Protein AF-A0A955WZG0-F1 (afdb_monomer)

Solvent-accessible surface area (backbone atoms only — not comparab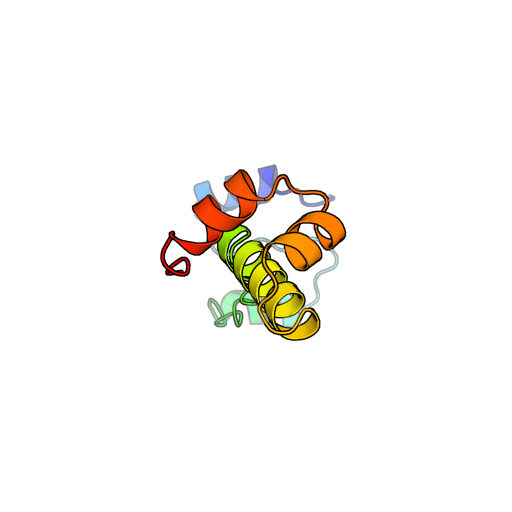le to full-atom values): 5768 Å² total; per-residue (Å²): 123,85,72,49,72,69,60,44,54,52,41,42,76,76,67,43,92,74,82,85,51,78,90,68,55,74,65,60,57,54,51,63,72,71,51,88,70,84,70,78,70,80,80,71,66,53,71,65,42,51,50,51,54,52,52,51,51,43,29,59,78,38,79,67,36,58,67,56,2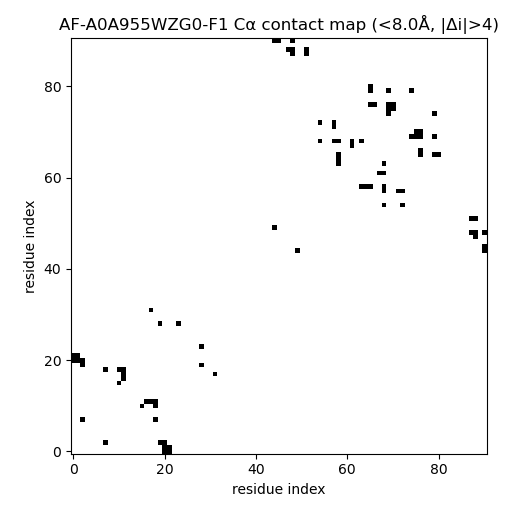8,13,57,78,69,74,43,56,49,71,58,47,52,58,56,68,74,48,77,82,69,81,131

Mean predicted aligned error: 10.37 Å

Sequence (91 aa):
GYGSIATAIEAVRMGAENYLTKPADADEILAAFAGPQPVEAEHTPSLARAEWEHIQRVMADCDGSVSEAARRLGLHRRTLQRKLYKDPPRD

Nearest PDB structures (foldseek):
  1ojl-assembly2_D-3  TM=7.485E-01  e=3.787E-02  Salmonella enterica subsp. enterica serovar Typhimurium
  1etq-assembly1_B  TM=6.588E-01  e=2.828E-01  Escherichia coli
  6m10-assembly1_B  TM=5.370E-01  e=1.173E-01  Pseudomonas aeruginosa PAO1
  6m10-assembly3_D  TM=5.660E-01  e=1.607E-01  Pseudomonas aeruginosa PAO1
  2r0q-assembly1_F  TM=3.816E-01  e=1.278E+00  Staphylococcus aureus

pLDDT: mean 88.34, std 10.57, range [58.44, 97.81]

Structure (mmCIF, N/CA/C/O backbone):
data_AF-A0A955WZG0-F1
#
_entry.id   AF-A0A955WZG0-F1
#
loop_
_atom_site.group_PDB
_atom_site.id
_atom_site.type_symbol
_atom_site.label_atom_id
_atom_site.label_alt_id
_atom_site.label_comp_id
_atom_site.label_asym_id
_atom_site.label_entity_id
_atom_site.label_seq_id
_atom_site.pdbx_PDB_ins_code
_atom_site.Cartn_x
_atom_site.Cartn_y
_atom_site.Cartn_z
_atom_site.occupancy
_atom_site.B_iso_or_equiv
_atom_site.auth_seq_id
_atom_site.auth_comp_id
_atom_site.auth_asym_id
_atom_site.auth_atom_id
_atom_site.pdbx_PDB_model_num
ATOM 1 N N . GLY A 1 1 ? 24.190 -9.294 -22.877 1.00 58.44 1 GLY A N 1
ATOM 2 C CA . GLY A 1 1 ? 24.346 -8.459 -21.676 1.00 58.44 1 GLY A CA 1
ATOM 3 C C . GLY A 1 1 ? 22.981 -8.298 -21.065 1.00 58.44 1 GLY A C 1
ATOM 4 O O . GLY A 1 1 ? 22.053 -8.015 -21.811 1.00 58.44 1 GLY A O 1
ATOM 5 N N . TYR A 1 2 ? 22.846 -8.574 -19.772 1.00 68.25 2 TYR A N 1
ATOM 6 C CA . TYR A 1 2 ? 21.574 -8.443 -19.066 1.00 68.25 2 TYR A CA 1
ATOM 7 C C . TYR A 1 2 ? 21.259 -6.954 -18.927 1.00 68.25 2 TYR A C 1
ATOM 9 O O . TYR A 1 2 ? 22.064 -6.216 -18.361 1.00 68.25 2 TYR A O 1
ATOM 17 N N . GLY A 1 3 ? 20.153 -6.497 -19.513 1.00 83.12 3 GLY A N 1
ATOM 18 C CA . GLY A 1 3 ? 19.738 -5.109 -19.337 1.00 83.12 3 GLY A CA 1
ATOM 19 C C . GLY A 1 3 ? 19.376 -4.833 -17.885 1.00 83.12 3 GLY A C 1
ATOM 20 O O . GLY A 1 3 ? 18.910 -5.717 -17.168 1.00 83.12 3 GLY A O 1
ATOM 21 N N . SER A 1 4 ? 19.618 -3.601 -17.454 1.00 90.62 4 SER A N 1
ATOM 22 C CA . SER A 1 4 ? 19.311 -3.129 -16.106 1.00 90.62 4 SER A CA 1
ATOM 23 C C . SER A 1 4 ? 18.534 -1.820 -16.165 1.00 90.62 4 SER A C 1
ATOM 25 O O . SER A 1 4 ? 18.603 -1.082 -17.151 1.00 90.62 4 SER A O 1
ATOM 27 N N . ILE A 1 5 ? 17.849 -1.497 -15.070 1.00 91.00 5 ILE A N 1
ATOM 28 C CA . ILE A 1 5 ? 17.159 -0.211 -14.920 1.00 91.00 5 ILE A CA 1
ATOM 29 C C . ILE A 1 5 ? 18.159 0.944 -15.062 1.00 91.00 5 ILE A C 1
ATOM 31 O O . ILE A 1 5 ? 17.886 1.911 -15.767 1.00 91.00 5 ILE A O 1
ATOM 35 N N . ALA A 1 6 ? 19.342 0.822 -14.452 1.00 93.62 6 ALA A N 1
ATOM 36 C CA . ALA A 1 6 ? 20.371 1.857 -14.506 1.00 93.62 6 ALA A CA 1
ATOM 37 C C . ALA A 1 6 ? 20.790 2.174 -15.952 1.00 93.62 6 ALA A C 1
ATOM 39 O O . ALA A 1 6 ? 20.787 3.334 -16.357 1.00 93.62 6 ALA A O 1
ATOM 40 N N . THR A 1 7 ? 21.064 1.139 -16.749 1.00 92.81 7 THR A N 1
ATOM 41 C CA . THR A 1 7 ? 21.465 1.291 -18.156 1.00 92.81 7 THR A CA 1
ATOM 42 C C . THR A 1 7 ? 20.334 1.799 -19.045 1.00 92.81 7 THR A C 1
ATOM 44 O O . THR A 1 7 ? 20.589 2.543 -19.987 1.00 92.81 7 THR A O 1
ATOM 47 N N . ALA A 1 8 ? 19.085 1.425 -18.750 1.00 92.75 8 ALA A N 1
ATOM 48 C CA . ALA A 1 8 ? 17.929 1.940 -19.476 1.00 92.75 8 ALA A CA 1
ATOM 49 C C . ALA A 1 8 ? 17.744 3.445 -19.224 1.00 92.75 8 ALA A C 1
ATOM 51 O O . ALA A 1 8 ? 17.593 4.214 -20.169 1.00 92.75 8 ALA A O 1
ATOM 52 N N . ILE A 1 9 ? 17.847 3.884 -17.963 1.00 93.81 9 ILE A N 1
ATOM 53 C CA . ILE A 1 9 ? 17.757 5.306 -17.591 1.00 93.81 9 ILE A CA 1
ATOM 54 C C . ILE A 1 9 ? 18.865 6.120 -18.265 1.00 93.81 9 ILE A C 1
ATOM 56 O O . ILE A 1 9 ? 18.613 7.218 -18.761 1.00 93.81 9 ILE A O 1
ATOM 60 N N . GLU A 1 10 ? 20.094 5.606 -18.277 1.00 95.00 10 GLU A N 1
ATOM 61 C CA . GLU A 1 10 ? 21.220 6.279 -18.922 1.00 95.00 10 GLU A CA 1
ATOM 62 C C . GLU A 1 10 ? 21.010 6.424 -20.436 1.00 95.00 10 GLU A C 1
ATOM 64 O O . GLU A 1 10 ? 21.185 7.516 -20.973 1.00 95.00 10 GLU A O 1
ATOM 69 N N . ALA A 1 11 ? 20.553 5.366 -21.116 1.00 93.12 11 ALA A N 1
ATOM 70 C CA . ALA A 1 11 ? 20.245 5.408 -22.544 1.00 93.12 11 ALA A CA 1
ATOM 71 C C . ALA A 1 11 ? 19.167 6.455 -22.871 1.00 93.12 11 ALA A C 1
ATOM 73 O O . ALA A 1 11 ? 19.350 7.255 -23.789 1.00 93.12 11 ALA A O 1
ATOM 74 N N . VAL A 1 12 ? 18.089 6.511 -22.082 1.00 92.62 12 VAL A N 1
ATOM 75 C CA . VAL A 1 12 ? 17.020 7.508 -22.256 1.00 92.62 12 VAL A CA 1
ATOM 76 C C . VAL A 1 12 ? 17.548 8.928 -22.041 1.00 92.62 12 VAL A C 1
ATOM 78 O O . VAL A 1 12 ? 17.238 9.828 -22.818 1.00 92.62 12 VAL A O 1
ATOM 81 N N . ARG A 1 13 ? 18.419 9.147 -21.045 1.00 94.88 13 ARG A N 1
ATOM 82 C CA . ARG A 1 13 ? 19.074 10.453 -20.830 1.00 94.88 13 ARG A CA 1
ATOM 83 C C . ARG A 1 13 ? 19.961 10.881 -21.998 1.00 94.88 13 ARG A C 1
ATOM 85 O O . ARG A 1 13 ? 20.098 12.076 -22.235 1.00 94.88 13 ARG A O 1
ATOM 92 N N . MET A 1 14 ? 20.546 9.928 -22.721 1.00 95.38 14 MET A N 1
ATOM 93 C CA . MET A 1 14 ? 21.313 10.180 -23.946 1.00 95.38 14 MET A CA 1
ATOM 94 C C . MET A 1 14 ? 20.430 10.343 -25.195 1.00 95.38 14 MET A C 1
ATOM 96 O O . MET A 1 14 ? 20.960 10.535 -26.287 1.00 95.38 14 MET A O 1
ATOM 100 N N . GLY A 1 15 ? 19.103 10.293 -25.048 1.00 92.75 15 GLY A N 1
ATOM 101 C CA . GLY A 1 15 ? 18.145 10.507 -26.131 1.00 92.75 15 GLY A CA 1
ATOM 102 C C . GLY A 1 15 ? 17.641 9.230 -26.803 1.00 92.75 15 GLY A C 1
ATOM 103 O O . GLY A 1 15 ? 17.025 9.321 -27.861 1.00 92.75 15 GLY A O 1
ATOM 104 N N . ALA A 1 16 ? 17.885 8.047 -26.229 1.00 92.62 16 ALA A N 1
ATOM 105 C CA . ALA A 1 16 ? 17.248 6.830 -26.718 1.00 92.62 16 ALA A CA 1
ATOM 106 C C . ALA A 1 16 ? 15.734 6.881 -26.461 1.00 92.62 16 ALA A C 1
ATOM 108 O O . ALA A 1 16 ? 15.298 7.129 -25.338 1.00 92.62 16 ALA A O 1
ATOM 109 N N . GLU A 1 17 ? 14.944 6.607 -27.497 1.00 88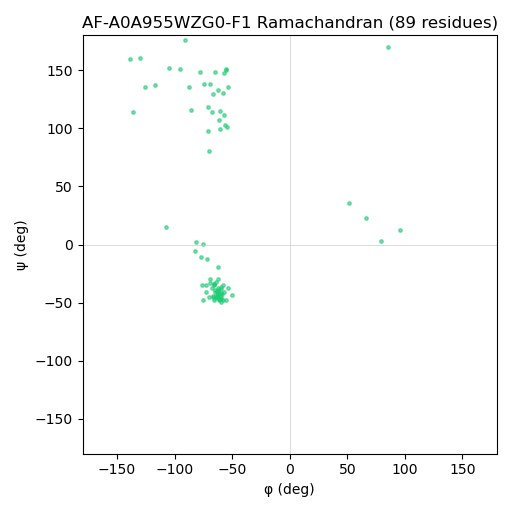.44 17 GLU A N 1
ATOM 110 C CA . GLU A 1 17 ? 13.480 6.555 -27.401 1.00 88.44 17 GLU A CA 1
ATOM 111 C C . GLU A 1 17 ? 12.995 5.267 -26.721 1.00 88.44 17 GLU A C 1
ATOM 113 O O . GLU A 1 17 ? 12.048 5.294 -25.944 1.00 88.44 17 GLU A O 1
ATOM 118 N N . ASN A 1 18 ? 13.692 4.148 -26.953 1.00 90.12 18 ASN A N 1
ATOM 119 C CA . ASN A 1 18 ? 13.353 2.833 -26.412 1.00 90.12 18 ASN A CA 1
ATOM 120 C C . ASN A 1 18 ? 14.592 2.064 -25.940 1.00 90.12 18 ASN A C 1
ATOM 122 O O . ASN A 1 18 ? 15.716 2.323 -26.375 1.00 90.12 18 ASN A O 1
ATOM 126 N N . TYR A 1 19 ? 14.372 1.069 -25.077 1.00 91.50 19 TYR A N 1
ATOM 127 C CA . TYR A 1 19 ? 15.407 0.170 -24.569 1.00 91.50 19 TYR A CA 1
ATOM 128 C C . TYR A 1 19 ? 14.899 -1.278 -24.580 1.00 91.50 19 TYR A C 1
ATOM 130 O O . TYR A 1 19 ? 13.988 -1.618 -23.830 1.00 91.50 19 TYR A O 1
ATOM 138 N N . LEU A 1 20 ? 15.504 -2.136 -25.407 1.00 90.44 20 LEU A N 1
ATOM 139 C CA . LEU A 1 20 ? 15.157 -3.557 -25.531 1.00 90.44 20 LEU A CA 1
ATOM 140 C C . LEU A 1 20 ? 16.338 -4.435 -25.109 1.00 90.44 20 LEU A C 1
ATOM 142 O O . LEU A 1 20 ? 17.493 -4.174 -25.463 1.00 90.44 20 LEU A O 1
ATOM 146 N N . THR A 1 21 ? 16.056 -5.495 -24.357 1.00 92.06 21 THR A N 1
ATOM 147 C CA . THR A 1 21 ? 17.050 -6.497 -23.966 1.00 92.06 21 THR A CA 1
ATOM 148 C C . THR A 1 21 ? 17.016 -7.680 -24.917 1.00 92.06 21 THR A C 1
ATOM 150 O O . THR A 1 21 ? 15.991 -8.006 -25.497 1.00 92.06 21 THR A O 1
ATOM 153 N N . LYS A 1 22 ? 18.160 -8.345 -25.096 1.00 89.44 22 LYS A N 1
ATOM 154 C CA . LYS A 1 22 ? 18.193 -9.595 -25.861 1.00 89.44 22 LYS A CA 1
ATOM 155 C C . LYS A 1 22 ? 17.665 -10.764 -25.014 1.00 89.44 22 LYS A C 1
ATOM 157 O O . LYS A 1 22 ? 17.988 -10.805 -23.823 1.00 89.44 22 LYS A O 1
ATOM 162 N N . PRO A 1 23 ? 17.023 -11.766 -25.639 1.00 90.38 23 PRO A N 1
ATOM 163 C CA . PRO A 1 23 ? 16.640 -11.806 -27.053 1.00 90.38 23 PRO A CA 1
ATOM 164 C C . PRO A 1 23 ? 15.432 -10.898 -27.320 1.00 90.38 23 PRO A C 1
ATOM 166 O O . PRO A 1 23 ? 14.509 -10.891 -26.521 1.00 90.38 23 PRO A O 1
ATOM 169 N N . ALA A 1 24 ? 15.477 -10.160 -28.428 1.00 89.25 24 ALA A N 1
ATOM 170 C CA . ALA A 1 24 ? 14.340 -9.411 -28.948 1.00 89.25 24 ALA A CA 1
ATOM 171 C C . ALA A 1 24 ? 14.122 -9.839 -30.399 1.00 89.25 24 ALA A C 1
ATOM 173 O O . ALA A 1 24 ? 15.109 -9.997 -31.134 1.00 89.25 24 ALA A O 1
ATOM 174 N N . ASP A 1 25 ? 12.876 -10.071 -30.791 1.00 92.25 25 ASP A N 1
ATOM 175 C CA . ASP A 1 25 ? 12.535 -10.459 -32.159 1.00 92.25 25 ASP A CA 1
ATOM 176 C C . ASP A 1 25 ? 12.232 -9.245 -33.058 1.00 92.25 25 ASP A C 1
ATOM 178 O O . ASP A 1 25 ? 12.306 -8.086 -32.643 1.00 92.25 25 ASP A O 1
ATOM 182 N N . ALA A 1 26 ? 11.989 -9.501 -34.346 1.00 93.44 26 ALA A N 1
ATOM 183 C CA . ALA A 1 26 ? 11.753 -8.432 -35.313 1.00 93.44 26 ALA A CA 1
ATOM 184 C C . ALA A 1 26 ? 10.453 -7.667 -35.028 1.00 93.44 26 ALA A C 1
ATOM 186 O O . ALA A 1 26 ? 10.408 -6.455 -35.244 1.00 93.44 26 ALA A O 1
ATOM 187 N N . ASP A 1 27 ? 9.428 -8.353 -34.526 1.00 91.31 27 ASP A N 1
ATOM 188 C CA . ASP A 1 27 ? 8.122 -7.759 -34.264 1.00 91.31 27 ASP A CA 1
ATOM 189 C C . ASP A 1 27 ? 8.196 -6.833 -33.045 1.00 91.31 27 ASP A C 1
ATOM 191 O O . ASP A 1 27 ? 7.690 -5.713 -33.091 1.00 91.31 27 ASP A O 1
ATOM 195 N N . GLU A 1 28 ? 8.921 -7.232 -31.999 1.00 88.31 28 GLU A N 1
ATOM 196 C CA . GLU A 1 28 ? 9.203 -6.404 -30.822 1.00 88.31 28 GLU A CA 1
ATOM 197 C C . GLU A 1 28 ? 10.001 -5.140 -31.174 1.00 88.31 28 GLU A C 1
ATOM 199 O O . GLU A 1 28 ? 9.710 -4.050 -30.672 1.00 88.31 28 GLU A O 1
ATOM 204 N N . ILE A 1 29 ? 10.986 -5.256 -32.072 1.00 90.25 29 ILE A N 1
ATOM 205 C CA . ILE A 1 29 ? 11.766 -4.105 -32.550 1.00 90.25 29 ILE A CA 1
ATOM 206 C C . ILE A 1 29 ? 10.869 -3.138 -33.327 1.00 90.25 29 ILE A C 1
ATOM 208 O O . ILE A 1 29 ? 10.931 -1.930 -33.101 1.00 90.25 29 ILE A O 1
ATOM 212 N N . LEU A 1 30 ? 10.030 -3.650 -34.231 1.00 91.50 30 LEU A N 1
ATOM 213 C CA . LEU A 1 30 ? 9.106 -2.826 -35.011 1.00 91.50 30 LEU A CA 1
ATOM 214 C C . LEU A 1 30 ? 8.055 -2.156 -34.120 1.00 91.50 30 LEU A C 1
ATOM 216 O O . LEU A 1 30 ? 7.769 -0.973 -34.304 1.00 91.50 30 LEU A O 1
ATOM 220 N N . ALA A 1 31 ? 7.528 -2.876 -33.128 1.00 87.62 31 ALA A N 1
ATOM 221 C CA . ALA A 1 31 ? 6.568 -2.347 -32.168 1.00 87.62 31 ALA A CA 1
ATOM 222 C C . ALA A 1 31 ? 7.154 -1.197 -31.338 1.00 87.62 31 ALA A C 1
ATOM 224 O O . ALA A 1 31 ? 6.459 -0.213 -31.096 1.00 87.62 31 ALA A O 1
ATOM 225 N N . ALA A 1 32 ? 8.435 -1.267 -30.962 1.00 87.19 32 ALA A N 1
ATOM 226 C CA . ALA A 1 32 ? 9.095 -0.181 -30.243 1.00 87.19 32 ALA A CA 1
ATOM 227 C C . ALA A 1 32 ? 9.092 1.136 -31.047 1.00 87.19 32 ALA A C 1
ATOM 229 O O . ALA A 1 32 ? 8.884 2.206 -30.481 1.00 87.19 32 ALA A O 1
ATOM 230 N N . PHE A 1 33 ? 9.238 1.083 -32.374 1.00 88.62 33 PHE A N 1
ATOM 231 C CA . PHE A 1 33 ? 9.188 2.280 -33.226 1.00 88.62 33 PHE A CA 1
ATOM 232 C C . PHE A 1 33 ? 7.774 2.820 -33.484 1.00 88.62 33 PHE A C 1
ATOM 234 O O . PHE A 1 33 ? 7.637 3.919 -34.019 1.00 88.62 33 PHE A O 1
ATOM 241 N N . ALA A 1 34 ? 6.717 2.087 -33.121 1.00 86.12 34 ALA A N 1
ATOM 242 C CA . ALA A 1 34 ? 5.332 2.506 -33.355 1.00 86.12 34 ALA A CA 1
ATOM 243 C C . ALA A 1 34 ? 4.842 3.611 -32.391 1.00 86.12 34 ALA A C 1
ATOM 245 O O . ALA A 1 34 ? 3.705 4.069 -32.512 1.00 86.12 34 ALA A O 1
ATOM 246 N N . GLY A 1 35 ? 5.698 4.065 -31.468 1.00 73.75 35 GLY A N 1
ATOM 247 C CA . GLY A 1 35 ? 5.382 5.064 -30.449 1.00 73.75 35 GLY A CA 1
ATOM 248 C C . GLY A 1 35 ? 4.749 4.450 -29.193 1.00 73.75 35 GLY A C 1
ATOM 249 O O . GLY A 1 35 ? 4.408 3.265 -29.179 1.00 73.75 35 GLY A O 1
ATOM 250 N N . PRO A 1 36 ? 4.607 5.230 -28.105 1.00 68.31 36 PRO A N 1
ATOM 251 C CA . PRO A 1 36 ? 4.040 4.737 -26.859 1.00 68.31 36 PRO A CA 1
ATOM 252 C C . PRO A 1 36 ? 2.598 4.286 -27.088 1.00 68.31 36 PRO A C 1
ATOM 254 O O . PRO A 1 36 ? 1.688 5.102 -27.243 1.00 68.31 36 PRO A O 1
ATOM 257 N N . GLN A 1 37 ? 2.389 2.971 -27.079 1.00 67.19 37 GLN A N 1
ATOM 258 C CA . GLN A 1 37 ? 1.058 2.418 -26.901 1.00 67.19 37 GLN A CA 1
ATOM 259 C C . GLN A 1 37 ? 0.577 2.856 -25.515 1.00 67.19 37 GLN A C 1
ATOM 261 O O . GLN A 1 37 ? 1.355 2.756 -24.557 1.00 67.19 37 GLN A O 1
ATOM 266 N N . PRO A 1 38 ? -0.660 3.359 -25.371 1.00 60.56 38 PRO A N 1
ATOM 267 C CA . PRO A 1 38 ? -1.220 3.605 -24.058 1.00 60.56 38 PRO A CA 1
ATOM 268 C C . PRO A 1 38 ? -1.272 2.264 -23.332 1.00 60.56 38 PRO A C 1
ATOM 270 O O . PRO A 1 38 ? -2.148 1.439 -23.578 1.00 60.56 38 PRO A O 1
ATOM 273 N N . VAL A 1 39 ? -0.289 2.029 -22.463 1.00 63.41 39 VAL A N 1
ATOM 274 C CA . VAL A 1 39 ? -0.398 0.988 -21.455 1.00 63.41 39 VAL A CA 1
ATOM 275 C C . VAL A 1 39 ? -1.603 1.390 -20.627 1.00 63.41 39 VAL A C 1
ATOM 277 O O . VAL A 1 39 ? -1.626 2.474 -20.039 1.00 63.41 39 VAL A O 1
ATOM 280 N N . GLU A 1 40 ? -2.651 0.572 -20.665 1.00 59.84 40 GLU A N 1
ATOM 281 C CA . GLU A 1 40 ? -3.736 0.701 -19.710 1.00 59.84 40 GLU A CA 1
ATOM 282 C C . GLU A 1 40 ? -3.071 0.594 -18.345 1.00 59.84 40 GLU A C 1
ATOM 284 O O . GLU A 1 40 ? -2.605 -0.474 -17.952 1.00 59.84 40 GLU A O 1
ATOM 289 N N . ALA A 1 41 ? -2.890 1.735 -17.680 1.00 61.34 41 ALA A N 1
ATOM 290 C CA . ALA A 1 41 ? -2.328 1.750 -16.351 1.00 61.34 41 ALA A CA 1
ATOM 291 C C . ALA A 1 41 ? -3.235 0.851 -15.516 1.00 61.34 41 ALA A C 1
ATOM 293 O O . ALA A 1 41 ? -4.405 1.185 -15.294 1.00 61.34 41 ALA A O 1
ATOM 294 N N . GLU A 1 42 ? -2.713 -0.305 -15.102 1.00 62.84 42 GLU A N 1
ATOM 295 C CA . GLU A 1 42 ? -3.328 -1.098 -14.054 1.00 62.84 42 GLU A CA 1
ATOM 296 C C . GLU A 1 42 ? -3.468 -0.151 -12.866 1.00 62.84 42 GLU A C 1
ATOM 298 O O . GLU A 1 42 ? -2.486 0.192 -12.202 1.00 62.84 42 GLU A O 1
ATOM 303 N N . HIS A 1 43 ? -4.683 0.361 -12.662 1.00 66.06 43 HIS A N 1
ATOM 304 C CA . HIS A 1 43 ? -4.996 1.281 -11.583 1.00 66.06 43 HIS A CA 1
ATOM 305 C C . HIS A 1 43 ? -4.939 0.482 -10.288 1.00 66.06 43 HIS A C 1
ATOM 307 O O . HIS A 1 43 ? -5.948 0.018 -9.762 1.00 66.06 43 HIS A O 1
ATOM 313 N N . THR A 1 44 ? -3.724 0.286 -9.788 1.00 72.44 44 THR A N 1
ATOM 314 C CA . THR A 1 44 ? -3.515 -0.165 -8.426 1.00 72.44 44 THR A CA 1
ATOM 315 C C . THR A 1 44 ? -3.976 0.992 -7.545 1.00 72.44 44 THR A C 1
ATOM 317 O O . THR A 1 44 ? -3.374 2.068 -7.621 1.00 72.44 44 THR A O 1
ATOM 320 N N . PRO A 1 45 ? -5.056 0.827 -6.758 1.00 77.75 45 PRO A N 1
ATOM 321 C CA . PRO A 1 45 ? -5.542 1.901 -5.909 1.00 77.75 45 PRO A CA 1
ATOM 322 C C . PRO A 1 45 ? -4.420 2.349 -4.978 1.00 77.75 45 PRO A C 1
ATOM 324 O O . PRO A 1 45 ? -3.583 1.542 -4.553 1.00 77.75 45 PRO A O 1
ATOM 327 N N . SER A 1 46 ? -4.401 3.637 -4.639 1.00 88.19 46 SER A N 1
ATOM 328 C CA . SER A 1 46 ? -3.437 4.130 -3.663 1.00 88.19 46 SER A CA 1
ATOM 329 C C . SER A 1 46 ? -3.547 3.330 -2.360 1.00 88.19 46 SER A C 1
ATOM 331 O O . SER A 1 46 ? -4.618 2.837 -1.993 1.00 88.19 46 SER A O 1
ATOM 333 N N . LEU A 1 47 ? -2.446 3.209 -1.610 1.00 90.00 47 LEU A N 1
ATOM 334 C CA . LEU A 1 47 ? -2.469 2.511 -0.317 1.00 90.00 47 LEU A CA 1
ATOM 335 C C . LEU A 1 47 ? -3.562 3.074 0.606 1.00 90.00 47 LEU A C 1
ATOM 337 O O . LEU A 1 47 ? -4.236 2.326 1.311 1.00 90.00 47 LEU A O 1
ATOM 341 N N . ALA A 1 48 ? -3.761 4.394 0.567 1.00 89.62 48 ALA A N 1
ATOM 342 C CA . ALA A 1 48 ? -4.816 5.063 1.313 1.00 89.62 48 ALA A CA 1
ATOM 343 C C . ALA A 1 48 ? -6.212 4.597 0.871 1.00 89.62 48 ALA A C 1
ATOM 345 O O . ALA A 1 48 ? -7.075 4.363 1.719 1.00 89.62 48 ALA A O 1
ATOM 346 N N . ARG A 1 49 ? -6.437 4.449 -0.440 1.00 90.56 49 ARG A N 1
ATOM 347 C CA . ARG A 1 49 ? -7.698 3.961 -1.000 1.00 90.56 49 ARG A CA 1
ATOM 348 C C . ARG A 1 49 ? -7.963 2.510 -0.613 1.00 90.56 49 ARG A C 1
ATOM 350 O O . ARG A 1 49 ? -9.041 2.217 -0.100 1.00 90.56 49 ARG A O 1
ATOM 357 N N . ALA A 1 50 ? -6.968 1.640 -0.764 1.00 92.06 50 ALA A N 1
ATOM 358 C CA . ALA A 1 50 ? -7.067 0.239 -0.365 1.00 92.06 50 ALA A CA 1
ATOM 359 C C . ALA A 1 50 ? -7.362 0.088 1.140 1.00 92.06 50 ALA A C 1
ATOM 361 O O . ALA A 1 50 ? -8.206 -0.719 1.534 1.00 92.06 50 ALA A O 1
ATOM 362 N N . GLU A 1 51 ? -6.716 0.897 1.989 1.00 93.31 51 GLU A N 1
ATOM 363 C CA . GLU A 1 51 ? -6.998 0.924 3.426 1.00 93.31 51 GLU A CA 1
ATOM 364 C C . GLU A 1 51 ? -8.447 1.345 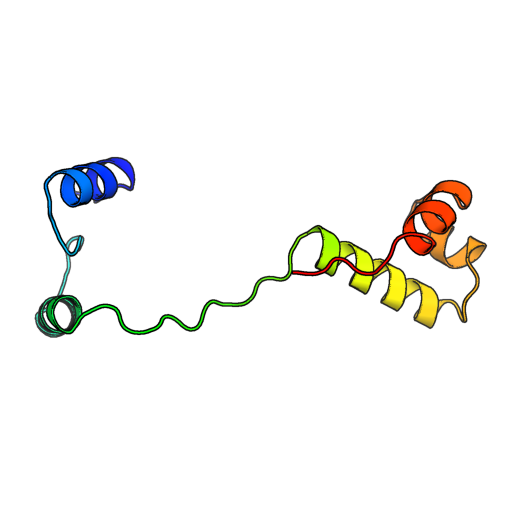3.711 1.00 93.31 51 GLU A C 1
ATOM 366 O O . GLU A 1 51 ? -9.141 0.688 4.491 1.00 93.31 51 GLU A O 1
ATOM 371 N N . TRP A 1 52 ? -8.917 2.425 3.080 1.00 93.75 52 TRP A N 1
ATOM 372 C CA . TRP A 1 52 ? -10.280 2.918 3.266 1.00 93.75 52 TRP A CA 1
ATOM 373 C C . TRP A 1 52 ? -11.319 1.870 2.853 1.00 93.75 52 TRP A C 1
ATOM 375 O O . TRP A 1 52 ? -12.233 1.574 3.621 1.00 93.75 52 TRP A O 1
ATOM 385 N N . GLU A 1 53 ? -11.151 1.243 1.689 1.00 94.38 53 GLU A N 1
ATOM 386 C CA . GLU A 1 53 ? -12.058 0.196 1.206 1.00 94.38 53 GLU A CA 1
ATOM 387 C C . GLU A 1 53 ? -12.080 -1.020 2.133 1.00 94.38 53 GLU A C 1
ATOM 389 O O . GLU A 1 53 ? -13.145 -1.584 2.398 1.00 94.38 53 GLU A O 1
ATOM 394 N N . HIS A 1 54 ? -10.922 -1.402 2.678 1.00 95.56 54 HIS A N 1
ATOM 395 C CA . HIS A 1 54 ? -10.843 -2.483 3.651 1.00 95.56 54 HIS A CA 1
ATOM 396 C C . HIS A 1 54 ? -11.600 -2.148 4.945 1.00 95.56 54 HIS A C 1
ATOM 398 O O . HIS A 1 54 ? -12.380 -2.970 5.42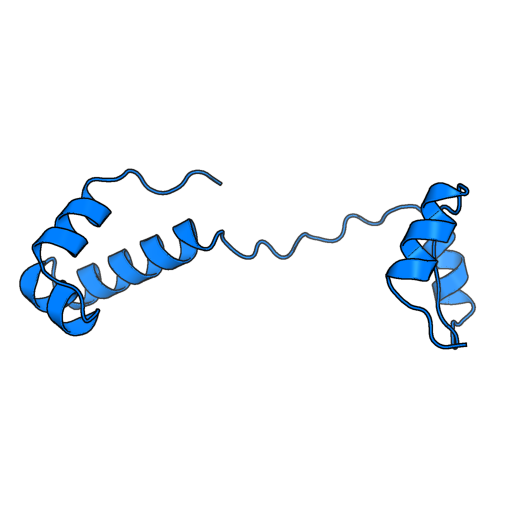9 1.00 95.56 54 HIS A O 1
ATOM 404 N N . ILE A 1 55 ? -11.433 -0.928 5.469 1.00 95.44 55 ILE A N 1
ATOM 405 C CA . ILE A 1 55 ? -12.169 -0.449 6.647 1.00 95.44 55 ILE A CA 1
ATOM 406 C C . ILE A 1 55 ? -13.678 -0.470 6.389 1.00 95.44 55 ILE A C 1
ATOM 408 O O . ILE A 1 55 ? -14.431 -0.978 7.220 1.00 95.44 55 ILE A O 1
ATOM 412 N N . GLN A 1 56 ? -14.123 0.036 5.238 1.00 95.31 56 GLN A N 1
ATOM 413 C CA . GLN A 1 56 ? -15.544 0.085 4.894 1.00 95.31 56 GLN A CA 1
ATOM 414 C C . GLN A 1 56 ? -16.154 -1.311 4.743 1.00 95.31 56 GLN A C 1
ATOM 416 O O . GLN A 1 56 ? -17.266 -1.538 5.219 1.00 95.31 56 GLN A O 1
ATOM 421 N N . ARG A 1 57 ? -15.421 -2.260 4.149 1.00 96.56 57 ARG A N 1
ATOM 422 C CA . ARG A 1 57 ? -15.857 -3.660 4.047 1.00 96.56 57 ARG A CA 1
ATOM 423 C C . ARG A 1 57 ? -16.079 -4.274 5.427 1.00 96.56 57 ARG A C 1
ATOM 425 O O . ARG A 1 57 ? -17.147 -4.808 5.692 1.00 96.56 57 ARG A O 1
ATOM 432 N N . VAL A 1 58 ? -15.112 -4.123 6.332 1.00 97.38 58 VAL A N 1
ATOM 433 C CA . VAL A 1 58 ? -15.231 -4.666 7.693 1.00 97.38 58 VAL A CA 1
ATOM 434 C C . VAL A 1 58 ? -16.344 -3.976 8.489 1.00 97.38 58 VAL A C 1
ATOM 436 O O . VAL A 1 58 ? -17.030 -4.626 9.273 1.00 97.38 58 VAL A O 1
ATOM 439 N N . MET A 1 59 ? -16.561 -2.675 8.282 1.00 96.38 59 MET A N 1
ATOM 440 C CA . MET A 1 59 ? -17.685 -1.952 8.883 1.00 96.38 59 MET A CA 1
ATOM 441 C C . MET A 1 59 ? -19.043 -2.492 8.418 1.00 96.38 59 MET A C 1
ATOM 443 O O . MET A 1 59 ? -19.951 -2.598 9.244 1.00 96.38 59 MET A O 1
ATOM 447 N N . ALA A 1 60 ? -19.176 -2.843 7.134 1.00 96.06 60 ALA A N 1
ATOM 448 C CA . ALA A 1 60 ? -20.384 -3.458 6.587 1.00 96.06 60 ALA A CA 1
ATOM 449 C C . ALA A 1 60 ? -20.613 -4.864 7.166 1.00 96.06 60 ALA A C 1
ATOM 451 O O . ALA A 1 60 ? -21.712 -5.149 7.626 1.00 96.06 60 ALA A O 1
ATOM 452 N N . ASP A 1 61 ? -19.564 -5.689 7.255 1.00 96.88 61 ASP A N 1
ATOM 453 C CA . ASP A 1 61 ? -19.628 -7.034 7.857 1.00 96.88 61 ASP A CA 1
ATOM 454 C C . ASP A 1 61 ? -20.013 -7.019 9.350 1.00 96.88 61 ASP A C 1
ATOM 456 O O . ASP A 1 61 ? -20.397 -8.045 9.910 1.00 96.88 61 ASP A O 1
ATOM 460 N N . CYS A 1 62 ? -19.850 -5.874 10.017 1.00 96.25 62 CYS A N 1
ATOM 461 C CA . CYS A 1 62 ? -20.126 -5.683 11.441 1.00 96.25 62 CYS A CA 1
ATOM 462 C C . CYS A 1 62 ? -21.396 -4.851 11.700 1.00 96.25 62 CYS A C 1
ATOM 464 O O . CYS A 1 62 ? -21.542 -4.321 12.806 1.00 96.25 62 CYS A O 1
ATOM 466 N N . ASP A 1 63 ? -22.262 -4.662 10.697 1.00 94.56 63 ASP A N 1
ATOM 467 C CA . ASP A 1 63 ? -23.512 -3.888 10.784 1.00 94.56 63 ASP A CA 1
ATOM 468 C C . ASP A 1 63 ? -23.323 -2.471 11.368 1.00 94.56 63 ASP A C 1
ATOM 470 O O . ASP A 1 63 ? -24.138 -1.956 12.134 1.00 94.56 63 ASP A O 1
ATOM 474 N N . GLY A 1 64 ? -22.192 -1.826 11.062 1.00 91.19 64 GLY A N 1
ATOM 475 C CA . GLY A 1 64 ? -21.870 -0.488 11.567 1.00 91.19 64 GLY A CA 1
ATOM 476 C C . GLY A 1 64 ? -21.337 -0.438 13.009 1.00 91.19 64 GLY A C 1
ATOM 477 O O . GLY A 1 64 ? -21.048 0.648 13.524 1.00 91.19 64 GLY A O 1
ATOM 478 N N . SER A 1 65 ? -21.144 -1.580 13.678 1.00 96.12 65 SER A N 1
ATOM 479 C CA . SER A 1 65 ? -20.564 -1.640 15.024 1.00 96.12 65 SER A CA 1
ATOM 480 C C . SER A 1 65 ? -19.069 -1.302 15.024 1.00 96.12 65 SER A C 1
ATOM 482 O O . SER A 1 65 ? -18.201 -2.151 14.818 1.00 96.12 65 SER A O 1
ATOM 484 N N . VAL A 1 66 ? -18.746 -0.046 15.351 1.00 95.31 66 VAL A N 1
ATOM 485 C CA . VAL A 1 66 ? -17.359 0.459 15.401 1.00 95.31 66 VAL A CA 1
ATOM 486 C C . VAL A 1 66 ? -16.475 -0.339 16.372 1.00 95.31 66 VAL A C 1
ATOM 488 O O . VAL A 1 66 ? -15.285 -0.514 16.126 1.00 95.31 66 VAL A O 1
ATOM 491 N N . SER A 1 67 ? -17.022 -0.823 17.490 1.00 96.81 67 SER A N 1
ATOM 492 C CA . SER A 1 67 ? -16.251 -1.593 18.480 1.00 96.81 67 SER A CA 1
ATOM 493 C C . SER A 1 67 ? -15.899 -3.002 17.994 1.00 96.81 67 SER A C 1
ATOM 495 O O . SER A 1 67 ? -14.840 -3.519 18.345 1.00 96.81 67 SER A O 1
ATOM 497 N N . GLU A 1 68 ? -16.784 -3.638 17.225 1.00 96.94 68 GLU A N 1
ATOM 498 C CA . GLU A 1 68 ? -16.538 -4.962 16.642 1.00 96.94 68 GLU A CA 1
ATOM 499 C C . GLU A 1 68 ? -15.566 -4.8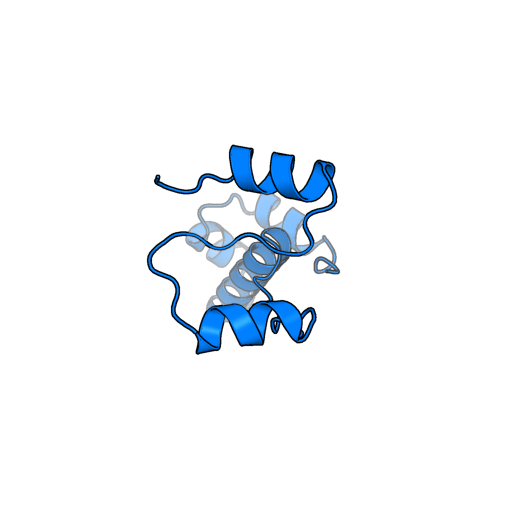59 15.466 1.00 96.94 68 GLU A C 1
ATOM 501 O O . GLU A 1 68 ? -14.534 -5.528 15.461 1.00 96.94 68 GLU A O 1
ATOM 506 N N . ALA A 1 69 ? -15.811 -3.916 14.552 1.00 97.19 69 ALA A N 1
ATOM 507 C CA . ALA A 1 69 ? -14.926 -3.647 13.425 1.00 97.19 69 ALA A CA 1
ATOM 508 C C . ALA A 1 69 ? -13.499 -3.302 13.884 1.00 97.19 69 ALA A C 1
ATOM 510 O O . ALA A 1 69 ? -12.526 -3.802 13.325 1.00 97.19 69 ALA A O 1
ATOM 511 N N . ALA A 1 70 ? -13.355 -2.509 14.953 1.00 97.50 70 ALA A N 1
ATOM 512 C CA . ALA A 1 70 ? -12.050 -2.189 15.528 1.00 97.50 70 ALA A CA 1
ATOM 513 C C . ALA A 1 70 ? -11.320 -3.438 16.047 1.00 97.50 70 ALA A C 1
ATOM 515 O O . ALA A 1 70 ? -10.136 -3.604 15.764 1.00 97.50 70 ALA A O 1
ATOM 516 N N . ARG A 1 71 ? -12.021 -4.342 16.748 1.00 96.88 71 ARG A N 1
ATOM 517 C CA . ARG A 1 71 ? -11.442 -5.612 17.216 1.00 96.88 71 ARG A CA 1
ATOM 518 C C . ARG A 1 71 ? -11.014 -6.499 16.052 1.00 96.88 71 ARG A C 1
ATOM 520 O O . ARG A 1 71 ? -9.902 -7.016 16.076 1.00 96.88 71 ARG A O 1
ATOM 527 N N . ARG A 1 72 ? -11.850 -6.615 15.019 1.00 96.75 72 ARG A N 1
ATOM 528 C CA . ARG A 1 72 ? -11.568 -7.422 13.824 1.00 96.75 72 ARG A CA 1
ATOM 529 C C . ARG A 1 72 ? -10.388 -6.886 13.006 1.00 96.75 72 ARG A C 1
ATOM 531 O O . ARG A 1 72 ? -9.622 -7.672 12.465 1.00 96.75 72 ARG A O 1
ATOM 538 N N . LEU A 1 73 ? -10.215 -5.564 12.968 1.00 96.06 73 LEU A N 1
ATOM 539 C CA . LEU A 1 73 ? -9.074 -4.887 12.338 1.00 96.06 73 LEU A CA 1
ATOM 540 C C . LEU A 1 73 ? -7.817 -4.836 13.229 1.00 96.06 73 LEU A C 1
ATOM 542 O O . LEU A 1 73 ? -6.788 -4.329 12.789 1.00 96.06 73 LEU A O 1
ATOM 546 N N . GLY A 1 74 ? -7.881 -5.289 14.488 1.00 96.88 74 GLY A N 1
ATOM 547 C CA . GLY A 1 74 ? -6.769 -5.166 15.441 1.00 96.88 74 GLY A CA 1
ATOM 548 C C . GLY A 1 74 ? -6.441 -3.716 15.832 1.00 96.88 74 GLY A C 1
ATOM 549 O O . GLY A 1 74 ? -5.323 -3.413 16.244 1.00 96.88 74 GLY A O 1
ATOM 550 N N . LEU A 1 75 ? -7.403 -2.800 15.696 1.00 96.25 75 LEU A N 1
ATOM 551 C CA . LEU A 1 75 ? -7.252 -1.376 15.981 1.00 96.25 75 LEU A CA 1
ATOM 552 C C . LEU A 1 75 ? -7.930 -0.988 17.295 1.00 96.25 75 LEU A C 1
ATOM 554 O O . LEU A 1 75 ? -8.966 -1.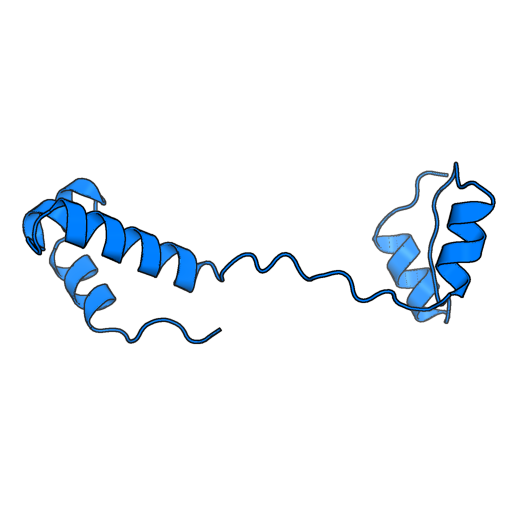519 17.690 1.00 96.25 75 LEU A O 1
ATOM 558 N N . HIS A 1 76 ? -7.407 0.051 17.942 1.00 97.81 76 HIS A N 1
ATOM 559 C CA . HIS A 1 76 ? -8.140 0.702 19.021 1.00 97.81 76 HIS A CA 1
ATOM 560 C C . HIS A 1 76 ? -9.364 1.448 18.461 1.00 97.81 76 HIS A C 1
ATOM 562 O O . HIS A 1 76 ? -9.253 2.166 17.463 1.00 97.81 76 HIS A O 1
ATOM 568 N N . ARG A 1 77 ? -10.518 1.375 19.141 1.00 96.38 77 ARG A N 1
ATOM 569 C CA . ARG A 1 77 ? -11.778 2.016 18.704 1.00 96.38 77 ARG A CA 1
ATOM 570 C C . ARG A 1 77 ? -11.607 3.498 18.342 1.00 96.38 77 ARG A C 1
ATOM 572 O O . ARG A 1 77 ? -12.102 3.938 17.309 1.00 96.38 77 ARG A O 1
ATOM 579 N N . ARG A 1 78 ? -10.861 4.263 19.155 1.00 96.75 78 ARG A N 1
ATOM 580 C CA . ARG A 1 78 ? -10.582 5.696 18.906 1.00 96.75 78 ARG A CA 1
ATOM 581 C C . ARG A 1 78 ? -9.770 5.930 17.623 1.00 96.75 78 ARG A C 1
ATOM 583 O O . ARG A 1 78 ? -9.949 6.950 16.965 1.00 96.75 78 ARG A O 1
ATOM 590 N N . THR A 1 79 ? -8.891 4.996 17.258 1.00 95.94 79 THR A N 1
ATOM 591 C CA . THR A 1 79 ? -8.111 5.056 16.012 1.00 95.94 79 THR A CA 1
ATOM 592 C C . THR A 1 79 ? -9.007 4.828 14.803 1.00 95.94 79 THR A C 1
ATOM 594 O O . THR A 1 79 ? -8.927 5.603 13.852 1.00 95.94 79 THR A O 1
ATOM 597 N N . LEU A 1 80 ? -9.887 3.822 14.863 1.00 96.06 80 LEU A N 1
ATOM 598 C CA . LEU A 1 80 ? -10.847 3.552 13.793 1.00 96.06 80 LEU A CA 1
ATOM 599 C C . LEU A 1 80 ? -11.796 4.739 13.594 1.00 96.06 80 LEU A C 1
ATOM 601 O O . LEU A 1 80 ? -11.935 5.221 12.479 1.00 96.06 80 LEU A O 1
ATOM 605 N N . GLN A 1 81 ? -12.354 5.289 14.678 1.00 95.00 81 GLN A N 1
ATOM 606 C CA . GLN A 1 81 ? -13.189 6.496 14.608 1.00 95.00 81 GLN A CA 1
ATOM 607 C C . GLN A 1 81 ? -12.469 7.661 13.927 1.00 95.00 81 GLN A C 1
ATOM 609 O O . GLN A 1 81 ? -13.023 8.280 13.027 1.00 95.00 81 GLN A O 1
ATOM 614 N N . ARG A 1 82 ? -11.216 7.942 14.308 1.00 95.06 82 ARG A N 1
ATOM 615 C CA . ARG A 1 82 ? -10.425 9.005 13.672 1.00 95.06 82 ARG A CA 1
ATOM 616 C C . ARG A 1 82 ? -10.223 8.765 12.172 1.00 95.06 82 ARG A C 1
ATOM 618 O O . ARG A 1 82 ? -10.247 9.728 11.416 1.00 95.06 82 ARG A O 1
ATOM 625 N N . LYS A 1 83 ? -10.008 7.514 11.748 1.00 93.00 83 LYS A N 1
ATOM 626 C CA . LYS A 1 83 ? -9.884 7.160 10.324 1.00 93.00 83 LYS A CA 1
ATOM 627 C C . LYS A 1 83 ? -11.207 7.339 9.572 1.00 93.00 83 LYS A C 1
ATOM 629 O O . LYS A 1 83 ? -11.174 7.839 8.458 1.00 93.00 83 LYS A O 1
ATOM 634 N N . LEU A 1 84 ? -12.342 7.019 10.199 1.00 92.50 84 LEU A N 1
ATOM 635 C CA . LEU A 1 84 ? -13.681 7.186 9.616 1.00 92.50 84 LEU A CA 1
ATOM 636 C C . LEU A 1 84 ? -14.104 8.654 9.447 1.00 92.50 84 LEU A C 1
ATOM 638 O O . LEU A 1 84 ? -14.865 8.960 8.541 1.00 92.50 84 LEU A O 1
ATOM 642 N N . TYR A 1 85 ? -13.618 9.566 10.296 1.00 91.19 85 TYR A N 1
ATOM 643 C CA . TYR A 1 85 ? -13.888 11.005 10.150 1.00 91.19 85 TYR A CA 1
ATOM 644 C C . TYR A 1 85 ? -13.152 11.655 8.973 1.00 91.19 85 TYR A C 1
ATOM 646 O O . TYR A 1 85 ? -13.430 12.808 8.651 1.00 91.19 85 TYR A O 1
ATOM 654 N N . LYS A 1 86 ? -12.181 10.963 8.368 1.00 87.62 86 LYS A N 1
ATOM 655 C CA . LYS A 1 86 ? -11.426 11.486 7.233 1.00 87.62 86 LYS A CA 1
ATOM 656 C C . LYS A 1 86 ? -12.169 11.154 5.939 1.00 87.62 86 LYS A C 1
ATOM 658 O O . LYS A 1 86 ? -12.615 10.022 5.767 1.00 87.62 86 LYS A O 1
ATOM 663 N N . ASP A 1 87 ? -12.267 12.130 5.039 1.00 79.31 87 ASP A N 1
ATOM 664 C CA . ASP A 1 87 ? -12.858 11.928 3.715 1.00 79.31 87 ASP A CA 1
ATOM 665 C C . ASP A 1 87 ? -12.159 10.787 2.955 1.00 79.31 87 ASP A C 1
ATOM 667 O O . ASP A 1 87 ? -10.953 10.568 3.157 1.00 79.31 87 ASP A O 1
ATOM 671 N N . PRO A 1 88 ? -12.883 10.067 2.071 1.00 81.56 88 PRO A N 1
ATOM 672 C CA . PRO A 1 88 ? -12.264 9.080 1.202 1.00 81.56 88 PRO A CA 1
ATOM 673 C C . PRO A 1 88 ? -11.111 9.734 0.426 1.00 81.56 88 PRO A C 1
ATOM 675 O O . PRO A 1 88 ? -11.269 10.855 -0.074 1.00 81.56 88 PRO A O 1
ATOM 678 N N . PRO A 1 89 ? -9.948 9.068 0.334 1.00 82.62 89 PRO A N 1
ATOM 679 C CA . PRO A 1 89 ? -8.822 9.598 -0.416 1.00 82.62 89 PRO A CA 1
ATOM 680 C C . PRO A 1 89 ? -9.249 9.829 -1.867 1.00 82.62 89 PRO A C 1
ATOM 682 O O . PRO A 1 89 ? -9.891 8.971 -2.481 1.00 82.62 89 PRO A O 1
ATOM 685 N N . 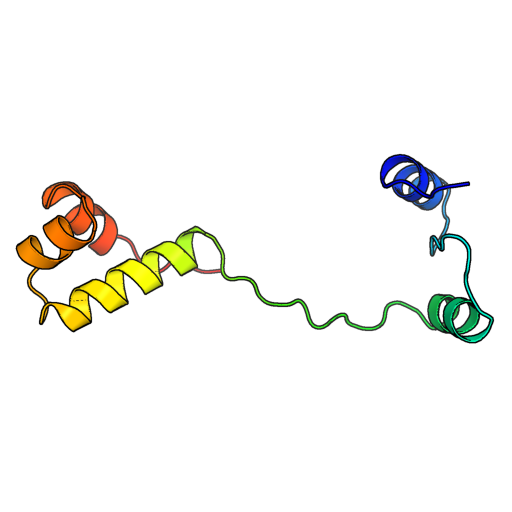ARG A 1 90 ? -8.944 11.030 -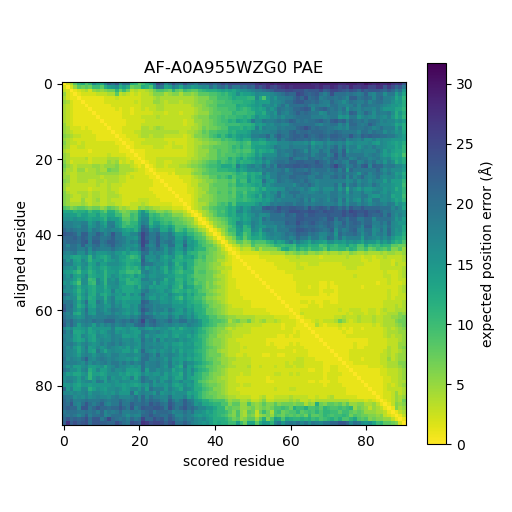2.362 1.00 77.06 90 ARG A N 1
ATOM 686 C CA . ARG A 1 90 ? -9.068 11.388 -3.772 1.00 77.06 90 ARG A CA 1
ATOM 687 C C . ARG A 1 90 ? -7.765 10.955 -4.424 1.00 77.06 90 ARG A C 1
ATOM 689 O O . ARG A 1 90 ? -6.714 11.443 -4.006 1.00 77.06 90 ARG A O 1
ATOM 696 N N . ASP A 1 91 ? -7.858 10.005 -5.341 1.00 62.66 91 ASP A N 1
ATOM 697 C CA . ASP A 1 91 ? -6.766 9.708 -6.265 1.00 62.66 91 ASP A CA 1
ATOM 698 C C . ASP A 1 91 ? -6.700 10.810 -7.338 1.00 62.66 91 ASP A C 1
ATOM 700 O O . ASP A 1 91 ? -7.781 11.340 -7.705 1.00 62.66 91 ASP A O 1
#

Radius of gyration: 23.12 Å; Cα contacts (8 Å, |Δi|>4): 48; chains: 1; bounding box: 48×24×54 Å

Foldseek 3Di:
DDDDPVVQVVCVVVPDQDDDDPPDDPVNVVVSVVDDDPPPPPCPDDPQQVVVVVLVVLCVVVVNPLVNSCVVVVHDSVVSVVSVPDDRDDD

Secondary structure (DSSP, 8-state):
----HHHHHHHHHTT-S---PSS--HHHHHHHHT------------HHHHHHHHHHHHHHHTTT-HHHHHHHTT--HHHHHHHHTSPPPP-